Protein AF-A0A1T5BBL5-F1 (afdb_monomer)

Structure (mmCIF, N/CA/C/O backbone):
data_AF-A0A1T5BBL5-F1
#
_entry.id   AF-A0A1T5BBL5-F1
#
loop_
_atom_site.group_PDB
_atom_site.id
_atom_site.type_symbol
_atom_site.label_atom_id
_atom_site.label_alt_id
_atom_site.label_comp_id
_atom_site.label_asym_id
_atom_site.label_entity_id
_atom_site.label_seq_id
_atom_site.pdbx_PDB_ins_code
_atom_site.Cartn_x
_atom_site.Cartn_y
_atom_site.Cartn_z
_atom_site.occupancy
_atom_site.B_iso_or_equiv
_atom_site.auth_seq_id
_atom_site.auth_comp_id
_atom_site.auth_asym_id
_atom_site.auth_atom_id
_atom_site.pdbx_PDB_model_num
ATOM 1 N N . MET A 1 1 ? -5.438 23.221 -2.268 1.00 44.34 1 MET A N 1
ATOM 2 C CA . MET A 1 1 ? -5.268 22.386 -1.063 1.00 44.34 1 MET A CA 1
ATOM 3 C C . MET A 1 1 ? -6.372 22.766 -0.096 1.00 44.34 1 MET A C 1
ATOM 5 O O . MET A 1 1 ? -6.253 23.769 0.592 1.00 44.34 1 MET A O 1
ATOM 9 N N . THR A 1 2 ? -7.500 22.065 -0.143 1.00 46.31 2 THR A N 1
ATOM 10 C CA . THR A 1 2 ? -8.578 22.221 0.838 1.00 46.31 2 THR A CA 1
ATOM 11 C C . THR A 1 2 ? -8.048 21.699 2.168 1.00 46.31 2 THR A C 1
ATOM 13 O O . THR A 1 2 ? -7.610 20.553 2.242 1.00 46.31 2 THR A O 1
ATOM 16 N N . GLY A 1 3 ? -7.979 22.566 3.178 1.00 48.56 3 GLY A N 1
ATOM 17 C CA . GLY A 1 3 ? -7.516 22.197 4.510 1.00 48.56 3 GLY A CA 1
ATOM 18 C C . GLY A 1 3 ? -8.436 21.132 5.092 1.00 48.56 3 GLY A C 1
ATOM 19 O O . GLY A 1 3 ? -9.577 21.426 5.430 1.00 48.56 3 GLY A O 1
ATOM 20 N N . SER A 1 4 ? -7.950 19.895 5.163 1.00 62.59 4 SER A N 1
ATOM 21 C CA . SER A 1 4 ? -8.575 18.856 5.972 1.00 62.59 4 SER A CA 1
ATOM 22 C C . SER A 1 4 ? -8.290 19.170 7.433 1.00 62.59 4 SER A C 1
ATOM 24 O O . SER A 1 4 ? -7.139 19.418 7.796 1.00 62.59 4 SER A O 1
ATOM 26 N N . GLU A 1 5 ? -9.316 19.120 8.276 1.00 71.38 5 GLU A N 1
ATOM 27 C CA . GLU A 1 5 ? -9.113 19.095 9.721 1.00 71.38 5 GLU A CA 1
ATOM 28 C C . GLU A 1 5 ? -8.253 17.873 10.098 1.00 71.38 5 GLU A C 1
ATOM 30 O O . GLU A 1 5 ? -8.379 16.813 9.468 1.00 71.38 5 GLU A O 1
ATOM 35 N N . PRO A 1 6 ? -7.348 17.999 11.084 1.00 78.50 6 PRO A N 1
ATOM 36 C CA . PRO A 1 6 ? -6.557 16.871 11.553 1.00 78.50 6 PRO A CA 1
ATOM 37 C C . PRO A 1 6 ? -7.475 15.790 12.141 1.00 78.50 6 PRO A C 1
ATOM 39 O O . PRO A 1 6 ? -8.327 16.072 12.982 1.00 78.50 6 PRO A O 1
ATOM 42 N N . ALA A 1 7 ? -7.288 14.541 11.710 1.00 81.69 7 ALA A N 1
ATOM 43 C CA . ALA A 1 7 ? -7.993 13.390 12.264 1.00 81.69 7 ALA A CA 1
ATOM 44 C C . ALA A 1 7 ? -7.143 12.707 13.345 1.00 81.69 7 ALA A C 1
ATOM 46 O O . ALA A 1 7 ? -5.969 12.405 13.126 1.00 81.69 7 ALA A O 1
ATOM 47 N N . THR A 1 8 ? -7.755 12.425 14.493 1.00 85.50 8 THR A N 1
ATOM 48 C CA . THR A 1 8 ? -7.162 11.591 15.546 1.00 85.50 8 THR A CA 1
ATOM 49 C C . THR A 1 8 ? -7.591 10.143 15.336 1.00 85.50 8 THR A C 1
ATOM 51 O O . THR A 1 8 ? -8.764 9.886 15.077 1.00 85.50 8 THR A O 1
ATOM 54 N N . LEU A 1 9 ? -6.649 9.207 15.455 1.00 87.94 9 LEU A N 1
ATOM 55 C CA . LEU A 1 9 ? -6.855 7.772 15.234 1.00 87.94 9 LEU A CA 1
ATOM 56 C C . LEU A 1 9 ? -6.501 6.984 16.496 1.00 87.94 9 LEU A C 1
ATOM 58 O O . LEU A 1 9 ? -5.596 7.385 17.231 1.00 87.94 9 LEU A O 1
ATOM 62 N N . TYR A 1 10 ? -7.168 5.851 16.722 1.00 85.06 10 TYR A N 1
ATOM 63 C CA . TYR A 1 10 ? -6.778 4.903 17.767 1.00 85.06 10 TYR A CA 1
ATOM 64 C C . TYR A 1 10 ? -5.887 3.811 17.164 1.00 85.06 10 TYR A C 1
ATOM 66 O O . TYR A 1 10 ? -6.372 2.814 16.638 1.00 85.06 10 TYR A O 1
ATOM 74 N N . ALA A 1 11 ? -4.572 4.031 17.178 1.00 90.94 11 ALA A N 1
ATOM 75 C CA . ALA A 1 11 ? -3.605 3.104 16.599 1.00 90.94 11 ALA A CA 1
ATOM 76 C C . ALA A 1 11 ? -2.237 3.196 17.284 1.00 90.94 11 ALA A C 1
ATOM 78 O O . ALA A 1 11 ? -1.889 4.216 17.887 1.00 90.94 11 ALA A O 1
ATOM 79 N N . ASP A 1 12 ? -1.427 2.149 17.137 1.00 95.31 12 ASP A N 1
ATOM 80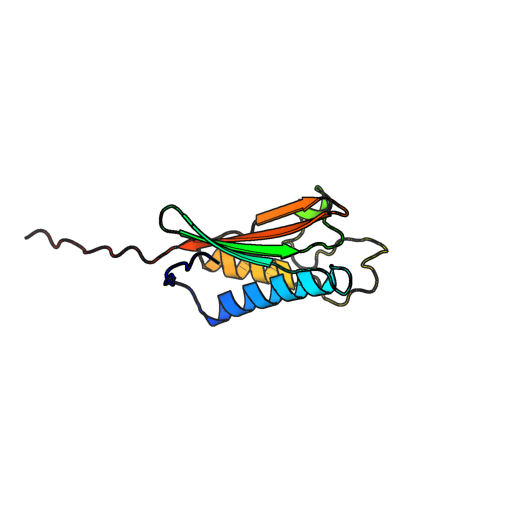 C CA . ASP A 1 12 ? -0.021 2.183 17.523 1.00 95.31 12 ASP A CA 1
ATOM 81 C C . ASP A 1 12 ? 0.763 3.053 16.529 1.00 95.31 12 ASP A C 1
ATOM 83 O O . ASP A 1 12 ? 0.981 2.698 15.365 1.00 95.31 12 ASP A O 1
ATOM 87 N N . ARG A 1 13 ? 1.206 4.217 17.012 1.00 94.38 13 ARG A N 1
ATOM 88 C CA . ARG A 1 13 ? 1.927 5.216 16.218 1.00 94.38 13 ARG A CA 1
ATOM 89 C C . ARG A 1 13 ? 3.178 4.652 15.546 1.00 94.38 13 ARG A C 1
ATOM 91 O O . ARG A 1 13 ? 3.447 4.993 14.394 1.00 94.38 13 ARG A O 1
ATOM 98 N N . GLU A 1 14 ? 3.959 3.832 16.245 1.00 97.00 14 GLU A N 1
ATOM 99 C CA . GLU A 1 14 ? 5.206 3.294 15.699 1.00 97.00 14 GLU A CA 1
ATOM 100 C C . GLU A 1 14 ? 4.917 2.264 14.612 1.00 97.00 14 GLU A C 1
ATOM 102 O O . GLU A 1 14 ? 5.555 2.271 13.557 1.00 97.00 14 GLU A O 1
ATOM 107 N N . LYS A 1 15 ? 3.922 1.402 14.834 1.00 97.50 15 LYS A N 1
ATOM 108 C CA . LYS A 1 15 ? 3.543 0.364 13.870 1.00 97.50 15 LYS A CA 1
ATOM 109 C C . LYS A 1 15 ? 2.913 0.951 12.613 1.00 97.50 15 LYS A C 1
ATOM 111 O O . LYS A 1 15 ? 3.298 0.554 11.515 1.00 97.50 15 LYS A O 1
ATOM 116 N N . ILE A 1 16 ? 2.030 1.941 12.737 1.00 96.38 16 ILE A N 1
ATOM 117 C CA . ILE A 1 16 ? 1.486 2.645 11.566 1.00 96.38 16 ILE A CA 1
ATOM 118 C C . ILE A 1 16 ? 2.580 3.434 10.836 1.00 96.38 16 ILE A C 1
ATOM 120 O O . ILE A 1 16 ? 2.620 3.434 9.604 1.00 96.38 16 ILE A O 1
ATOM 124 N N . GLY A 1 17 ? 3.539 4.016 11.563 1.00 96.50 17 GLY A N 1
ATOM 125 C CA . GLY A 1 17 ? 4.740 4.598 10.961 1.00 96.50 17 GLY A CA 1
ATOM 126 C C . GLY A 1 17 ? 5.516 3.587 10.107 1.00 96.50 17 GLY A C 1
ATOM 127 O O . GLY A 1 17 ? 5.871 3.884 8.966 1.00 96.50 17 GLY A O 1
ATOM 128 N N . GLN A 1 18 ? 5.707 2.360 10.606 1.00 97.56 18 GLN A N 1
ATOM 129 C CA . GLN A 1 18 ? 6.343 1.280 9.842 1.00 97.56 18 GLN A CA 1
ATOM 130 C C . GLN A 1 18 ? 5.538 0.875 8.604 1.00 97.56 18 GLN A C 1
ATOM 132 O O . GLN A 1 18 ? 6.139 0.588 7.565 1.00 97.56 18 GLN A O 1
ATOM 137 N N . VAL A 1 19 ? 4.203 0.863 8.687 1.00 98.12 19 VAL A N 1
ATOM 138 C CA . VAL A 1 19 ? 3.336 0.596 7.531 1.00 98.12 19 VAL A CA 1
ATOM 139 C C . VAL A 1 19 ? 3.590 1.626 6.435 1.00 98.12 19 VAL A C 1
ATOM 141 O O . VAL A 1 19 ? 3.951 1.258 5.316 1.00 98.12 19 VAL A O 1
ATOM 144 N N . LEU A 1 20 ? 3.495 2.913 6.772 1.00 97.69 20 LEU A N 1
ATOM 145 C CA . LEU A 1 20 ? 3.703 4.005 5.823 1.00 97.69 20 LEU A CA 1
ATOM 146 C C . LEU A 1 20 ? 5.108 3.984 5.218 1.00 97.69 20 LEU A C 1
ATOM 148 O O . LEU A 1 20 ? 5.253 4.087 4.002 1.00 97.69 20 LEU A O 1
ATOM 152 N N . MET A 1 21 ? 6.143 3.780 6.038 1.00 96.94 21 MET A N 1
ATOM 153 C CA . MET A 1 21 ? 7.522 3.679 5.555 1.00 96.94 21 MET A CA 1
ATOM 154 C C . MET A 1 21 ? 7.707 2.531 4.559 1.00 96.94 21 MET A C 1
ATOM 156 O O . MET A 1 21 ? 8.398 2.706 3.556 1.00 96.94 21 MET A O 1
ATOM 160 N N . ASN A 1 22 ? 7.093 1.369 4.800 1.00 96.81 22 ASN A N 1
ATOM 161 C CA . ASN A 1 22 ? 7.170 0.239 3.872 1.00 96.81 22 ASN A CA 1
ATOM 162 C C . ASN A 1 22 ? 6.460 0.542 2.549 1.00 96.81 22 ASN A C 1
ATOM 164 O O . ASN A 1 22 ? 7.034 0.292 1.488 1.00 96.81 22 ASN A O 1
ATOM 168 N N . LEU A 1 23 ? 5.246 1.098 2.601 1.00 97.50 23 LEU A N 1
ATOM 169 C CA . LEU A 1 23 ? 4.478 1.436 1.400 1.00 97.50 23 LEU A CA 1
ATOM 170 C C . LEU A 1 23 ? 5.191 2.503 0.560 1.00 97.50 23 LEU A C 1
ATOM 172 O O . LEU A 1 23 ? 5.397 2.306 -0.635 1.00 97.50 23 LEU A O 1
ATOM 176 N N . VAL A 1 24 ? 5.662 3.583 1.190 1.00 97.00 24 VAL A N 1
ATOM 177 C CA . VAL A 1 24 ? 6.410 4.650 0.508 1.00 97.00 24 VAL A CA 1
ATOM 178 C C . VAL A 1 24 ? 7.744 4.133 -0.030 1.00 97.00 24 VAL A C 1
ATOM 180 O O . VAL A 1 24 ? 8.112 4.440 -1.160 1.00 97.00 24 VAL A O 1
ATOM 183 N N . SER A 1 25 ? 8.467 3.300 0.726 1.00 94.56 25 SER A N 1
ATOM 184 C CA . SER A 1 25 ? 9.717 2.703 0.240 1.00 94.56 25 SER A CA 1
ATOM 185 C C . SER A 1 25 ? 9.487 1.821 -0.988 1.00 94.56 25 SER A C 1
ATOM 187 O O . SER A 1 25 ? 10.294 1.854 -1.916 1.00 94.56 25 SER A O 1
ATOM 189 N N . ASN A 1 26 ? 8.392 1.058 -1.027 1.00 94.00 26 ASN A N 1
ATOM 190 C CA . ASN A 1 26 ? 8.024 0.271 -2.202 1.00 94.00 26 ASN A CA 1
ATOM 191 C C . ASN A 1 26 ? 7.677 1.173 -3.390 1.00 94.00 26 ASN A C 1
ATOM 193 O O . ASN A 1 26 ? 8.222 0.962 -4.469 1.00 94.00 26 ASN A O 1
ATOM 197 N N . ALA A 1 27 ? 6.863 2.209 -3.180 1.00 95.00 27 ALA A N 1
ATOM 198 C CA . ALA A 1 27 ? 6.536 3.188 -4.214 1.00 95.00 27 ALA A CA 1
ATOM 199 C C . ALA A 1 27 ? 7.804 3.812 -4.829 1.00 95.00 27 ALA A C 1
ATOM 201 O O . ALA A 1 27 ? 7.935 3.850 -6.049 1.00 95.00 27 ALA A O 1
ATOM 202 N N . ILE A 1 28 ? 8.788 4.202 -4.007 1.00 92.94 28 ILE A N 1
ATOM 203 C CA . ILE A 1 28 ? 10.082 4.735 -4.478 1.00 92.94 28 ILE A CA 1
ATOM 204 C C . ILE A 1 28 ? 10.872 3.684 -5.270 1.00 92.94 28 ILE A C 1
ATOM 206 O O . ILE A 1 28 ? 11.447 3.998 -6.306 1.00 92.94 28 ILE A O 1
ATOM 210 N N . LYS A 1 29 ? 10.930 2.436 -4.790 1.00 90.19 29 LYS A N 1
ATOM 211 C CA . LYS A 1 29 ? 11.724 1.368 -5.425 1.00 90.19 29 LYS A CA 1
ATOM 212 C C . LYS A 1 29 ? 11.179 0.928 -6.779 1.00 90.19 29 LYS A C 1
ATOM 214 O O . LYS A 1 29 ? 11.963 0.506 -7.626 1.00 90.19 29 LYS A O 1
ATOM 219 N N . TYR A 1 30 ? 9.860 0.939 -6.941 1.00 91.12 30 TYR A N 1
ATOM 220 C CA . TYR A 1 30 ? 9.189 0.382 -8.117 1.00 91.12 30 TYR A CA 1
ATOM 221 C C . TYR A 1 30 ? 8.709 1.447 -9.106 1.00 91.12 30 TYR A C 1
ATOM 223 O O . TYR A 1 30 ? 8.167 1.086 -10.155 1.00 91.12 30 TYR A O 1
ATOM 231 N N . SER A 1 31 ? 8.952 2.727 -8.807 1.00 92.94 31 SER A N 1
ATOM 232 C CA . SER A 1 31 ? 8.656 3.836 -9.712 1.00 92.94 31 SER A CA 1
ATOM 233 C C . SER A 1 31 ? 9.890 4.359 -10.447 1.00 92.94 31 SER A C 1
ATOM 235 O O . SER A 1 31 ? 10.997 4.316 -9.905 1.00 92.94 31 SER A O 1
ATOM 237 N N . PRO A 1 32 ? 9.731 4.860 -11.686 1.00 91.81 32 PRO A N 1
ATOM 238 C CA . PRO A 1 32 ? 10.797 5.559 -12.394 1.00 91.81 32 PRO A CA 1
ATOM 239 C C . PRO A 1 32 ? 11.311 6.776 -11.614 1.00 91.81 32 PRO A C 1
ATOM 241 O O . PRO A 1 32 ? 10.558 7.455 -10.922 1.00 91.81 32 PRO A O 1
ATOM 244 N N . ALA A 1 33 ? 12.592 7.110 -11.766 1.00 90.69 33 ALA A N 1
ATOM 245 C CA . ALA A 1 33 ? 13.144 8.312 -11.147 1.00 90.69 33 ALA A CA 1
ATOM 246 C C . ALA A 1 33 ? 12.390 9.573 -11.613 1.00 90.69 33 ALA A C 1
ATOM 248 O O . ALA A 1 33 ? 12.174 9.766 -12.808 1.00 90.69 33 ALA A O 1
ATOM 249 N N . GLY A 1 34 ? 12.011 10.434 -10.665 1.00 91.69 34 GLY A N 1
ATOM 250 C CA . GLY A 1 34 ? 11.235 11.649 -10.938 1.00 91.69 34 GLY A CA 1
ATOM 251 C C . GLY A 1 34 ? 9.714 11.452 -10.985 1.00 91.69 34 GLY A C 1
ATOM 252 O O . GLY A 1 34 ? 9.004 12.436 -11.168 1.00 91.69 34 GLY A O 1
ATOM 253 N N . SER A 1 35 ? 9.209 10.227 -10.791 1.00 94.31 35 SER A N 1
ATOM 254 C CA . SER A 1 35 ? 7.773 9.960 -10.627 1.00 94.31 35 SER A CA 1
ATOM 255 C C . SER A 1 35 ? 7.199 10.630 -9.380 1.00 94.31 35 SER A C 1
ATOM 257 O O . SER A 1 35 ? 7.894 10.765 -8.366 1.00 94.31 35 SER A O 1
ATOM 259 N N . THR A 1 36 ? 5.903 10.928 -9.401 1.00 95.56 36 THR A N 1
ATOM 260 C CA . THR A 1 36 ? 5.212 11.446 -8.218 1.00 95.56 36 THR A CA 1
ATOM 261 C C . THR A 1 36 ? 4.683 10.305 -7.354 1.00 95.56 36 THR A C 1
ATOM 263 O O . THR A 1 36 ? 4.017 9.396 -7.840 1.00 95.56 36 THR A O 1
ATOM 266 N N . ILE A 1 37 ? 4.926 10.382 -6.044 1.00 97.25 37 ILE A N 1
ATOM 267 C CA . ILE A 1 37 ? 4.285 9.511 -5.053 1.00 97.25 37 ILE A CA 1
ATOM 268 C C . ILE A 1 37 ? 3.284 10.358 -4.284 1.00 97.25 37 ILE A C 1
ATOM 270 O O . ILE A 1 37 ? 3.655 11.354 -3.664 1.00 97.25 37 ILE A O 1
ATOM 274 N N . THR A 1 38 ? 2.015 9.965 -4.326 1.00 97.75 38 THR A N 1
ATOM 275 C CA . THR A 1 38 ? 0.935 10.699 -3.661 1.00 97.75 38 THR A CA 1
ATOM 276 C C . THR A 1 38 ? 0.495 9.946 -2.417 1.00 97.75 38 THR A C 1
ATOM 278 O O . THR A 1 38 ? 0.076 8.793 -2.497 1.00 97.75 38 THR A O 1
ATOM 281 N N . ILE A 1 39 ? 0.574 10.611 -1.265 1.00 97.12 39 ILE A N 1
ATOM 282 C CA . ILE A 1 39 ? 0.038 10.115 0.002 1.00 97.12 39 ILE A CA 1
ATOM 283 C C . ILE A 1 39 ? -1.242 10.894 0.280 1.00 97.12 39 ILE A C 1
ATOM 285 O O . ILE A 1 39 ? -1.239 12.124 0.251 1.00 97.12 39 ILE A O 1
ATOM 289 N N . GLY A 1 40 ? -2.327 10.172 0.523 1.00 94.44 40 GLY A N 1
ATOM 290 C CA . GLY A 1 40 ? -3.645 10.741 0.759 1.00 94.44 40 GLY A CA 1
ATOM 291 C C . GLY A 1 40 ? -4.288 10.155 2.003 1.00 94.44 40 GLY A C 1
ATOM 292 O O . GLY A 1 40 ? -3.967 9.037 2.415 1.00 94.44 40 GLY A O 1
ATOM 293 N N . SER A 1 41 ? -5.206 10.917 2.581 1.00 92.69 41 SER A N 1
ATOM 294 C CA . SER A 1 41 ? -6.123 10.423 3.592 1.00 92.69 41 SER A CA 1
ATOM 295 C C . SER A 1 41 ? -7.509 11.025 3.406 1.00 92.69 41 SER A C 1
ATOM 297 O O . SER A 1 41 ? -7.647 12.185 3.015 1.00 92.69 41 SER A O 1
ATOM 299 N N . GLU A 1 42 ? -8.535 10.235 3.698 1.00 91.81 42 GLU A N 1
ATOM 300 C CA . GLU A 1 42 ? -9.933 10.645 3.606 1.00 91.81 42 GLU A CA 1
ATOM 301 C C . GLU A 1 42 ? -10.717 10.081 4.789 1.00 91.81 42 GLU A C 1
ATOM 303 O O . GLU A 1 42 ? -10.611 8.900 5.115 1.00 91.81 42 GLU A O 1
ATOM 308 N N . LYS A 1 43 ? -11.508 10.925 5.456 1.00 89.00 43 LYS A N 1
ATOM 309 C CA . LYS A 1 43 ? -12.389 10.488 6.542 1.00 89.00 43 LYS A CA 1
ATOM 310 C C . LYS A 1 43 ? -13.717 10.021 5.953 1.00 89.00 43 LYS A C 1
ATOM 312 O O . LYS A 1 43 ? -14.436 10.819 5.361 1.00 89.00 43 LYS A O 1
ATOM 317 N N . MET A 1 44 ? -14.071 8.760 6.172 1.00 86.25 44 MET A N 1
ATOM 318 C CA . MET A 1 44 ? -15.317 8.163 5.691 1.00 86.25 44 MET A CA 1
ATOM 319 C C . MET A 1 44 ? -15.957 7.319 6.790 1.00 86.25 44 MET A C 1
ATOM 321 O O . MET A 1 44 ? -15.323 6.421 7.330 1.00 86.25 44 MET A O 1
ATOM 325 N N . ALA A 1 45 ? -17.223 7.598 7.116 1.00 83.56 45 ALA A N 1
ATOM 326 C CA . ALA A 1 45 ? -18.067 6.742 7.961 1.00 83.56 45 ALA A CA 1
ATOM 327 C C . ALA A 1 45 ? -17.413 6.248 9.277 1.00 83.56 45 ALA A C 1
ATOM 329 O O . ALA A 1 45 ? -17.491 5.071 9.612 1.00 83.56 45 ALA A O 1
ATOM 330 N N . GLY A 1 46 ? -16.757 7.141 10.029 1.00 86.88 46 GLY A N 1
ATOM 331 C CA . GLY A 1 46 ? -16.105 6.782 11.302 1.00 86.88 46 GLY A CA 1
ATOM 332 C C . GLY A 1 46 ? -14.717 6.150 11.158 1.00 86.88 46 GLY A C 1
ATOM 333 O O . GLY A 1 46 ? -14.103 5.803 12.159 1.00 86.88 46 GLY A O 1
ATOM 334 N N . LYS A 1 47 ? -14.189 6.068 9.937 1.00 89.94 47 LYS A N 1
ATOM 335 C CA . LYS A 1 47 ? -12.836 5.608 9.627 1.00 89.94 47 LYS A CA 1
ATOM 336 C C . LYS A 1 47 ? -12.052 6.683 8.887 1.00 89.94 47 LYS A C 1
ATOM 338 O O . LYS A 1 47 ? -12.619 7.639 8.353 1.00 89.94 47 LYS A O 1
ATOM 343 N N . VAL A 1 48 ? -10.737 6.521 8.844 1.00 92.94 48 VAL A N 1
ATOM 344 C CA . VAL A 1 48 ? -9.859 7.234 7.916 1.00 92.94 48 VAL A CA 1
ATOM 345 C C . VAL A 1 48 ? -9.232 6.221 6.980 1.00 92.94 48 VAL A C 1
ATOM 347 O O . VAL A 1 48 ? -8.560 5.293 7.422 1.00 92.94 48 VAL A O 1
ATOM 350 N N . ILE A 1 49 ? -9.447 6.421 5.686 1.00 94.88 49 ILE A N 1
ATOM 351 C CA . ILE A 1 49 ? -8.762 5.703 4.621 1.00 94.88 49 ILE A CA 1
ATOM 352 C C . ILE A 1 49 ? -7.438 6.411 4.384 1.00 94.88 49 ILE A C 1
ATOM 354 O O . ILE A 1 49 ? -7.401 7.631 4.248 1.00 94.88 49 ILE A O 1
ATOM 358 N N . ILE A 1 50 ? -6.352 5.652 4.345 1.00 96.12 50 ILE A N 1
ATOM 359 C CA . ILE A 1 50 ? -5.007 6.135 4.052 1.00 96.12 50 ILE A CA 1
ATOM 360 C C . ILE A 1 50 ? -4.534 5.425 2.792 1.00 96.12 50 ILE A C 1
ATOM 362 O O . ILE A 1 50 ? -4.621 4.202 2.702 1.00 96.12 50 ILE A O 1
ATOM 366 N N . SER A 1 51 ? -4.013 6.183 1.830 1.00 98.06 51 SER A N 1
ATOM 367 C CA . SER A 1 51 ? -3.576 5.658 0.536 1.00 98.06 51 SER A CA 1
ATOM 368 C C . SER A 1 51 ? -2.176 6.132 0.165 1.00 98.06 51 SER A C 1
ATOM 370 O O . SER A 1 51 ? -1.844 7.303 0.360 1.00 98.06 51 SER A O 1
ATOM 372 N N . VAL A 1 52 ? -1.392 5.248 -0.447 1.00 98.50 52 VAL A N 1
ATOM 373 C CA . VAL A 1 52 ? -0.120 5.556 -1.106 1.00 98.50 52 VAL A CA 1
ATOM 374 C C . VAL A 1 52 ? -0.238 5.142 -2.567 1.00 98.50 52 VAL A C 1
ATOM 376 O O . VAL A 1 52 ? -0.398 3.959 -2.868 1.00 98.50 52 VAL A O 1
ATOM 379 N N . ARG A 1 53 ? -0.171 6.127 -3.462 1.00 98.31 53 ARG A N 1
ATOM 380 C CA . ARG A 1 53 ? -0.224 5.950 -4.913 1.00 98.31 53 ARG A CA 1
ATOM 381 C C . ARG A 1 53 ? 1.139 6.199 -5.539 1.00 98.31 53 ARG A C 1
ATOM 383 O O . ARG A 1 53 ? 1.783 7.203 -5.233 1.00 98.31 53 ARG A O 1
ATOM 390 N N . ASP A 1 54 ? 1.517 5.319 -6.453 1.00 97.25 54 ASP A N 1
ATOM 391 C CA . ASP A 1 54 ? 2.736 5.391 -7.248 1.00 97.25 54 ASP A CA 1
ATOM 392 C C . ASP A 1 54 ? 2.441 5.322 -8.754 1.00 97.25 54 ASP A C 1
ATOM 394 O O . ASP A 1 54 ? 1.360 4.905 -9.172 1.00 97.25 54 ASP A O 1
ATOM 398 N N . GLU A 1 55 ? 3.408 5.751 -9.564 1.00 95.69 55 GLU A N 1
ATOM 399 C CA . GLU A 1 55 ? 3.369 5.707 -11.036 1.00 95.69 55 GLU A CA 1
ATOM 400 C C . GLU A 1 55 ? 4.345 4.643 -11.566 1.00 95.69 55 GLU A C 1
ATOM 402 O O . GLU A 1 55 ? 5.008 4.814 -12.592 1.00 95.69 55 GLU A O 1
ATOM 407 N N . GLY A 1 56 ? 4.514 3.566 -10.799 1.00 92.69 56 GLY A N 1
ATOM 408 C CA . GLY A 1 56 ? 5.500 2.543 -11.067 1.00 92.69 56 GLY A CA 1
ATOM 409 C C . GLY A 1 56 ? 5.097 1.519 -12.111 1.00 92.69 56 GLY A C 1
ATOM 410 O O . GLY A 1 56 ? 4.175 1.677 -12.908 1.00 92.69 56 GLY A O 1
ATOM 411 N N . ILE A 1 57 ? 5.828 0.412 -12.102 1.00 92.12 57 ILE A N 1
ATOM 412 C CA . ILE A 1 57 ? 5.657 -0.683 -13.065 1.00 92.12 57 ILE A CA 1
ATOM 413 C C . ILE A 1 57 ? 4.294 -1.388 -12.990 1.00 92.12 57 ILE A C 1
ATOM 415 O O . ILE A 1 57 ? 3.973 -2.150 -13.900 1.00 92.12 57 ILE A O 1
ATOM 419 N N . GLY A 1 58 ? 3.513 -1.157 -11.934 1.00 93.44 58 GLY A N 1
ATOM 420 C CA . GLY A 1 58 ? 2.262 -1.864 -11.674 1.00 93.44 58 GLY A CA 1
ATOM 421 C C . GLY A 1 58 ? 2.444 -3.353 -11.361 1.00 93.44 58 GLY A C 1
ATOM 422 O O . GLY A 1 58 ? 3.562 -3.870 -11.291 1.00 93.44 58 GLY A O 1
ATOM 423 N N . ILE A 1 59 ? 1.328 -4.041 -11.126 1.00 93.75 59 ILE A N 1
ATOM 424 C CA . ILE A 1 59 ? 1.298 -5.418 -10.625 1.00 93.75 59 ILE A CA 1
ATOM 425 C C . ILE A 1 59 ? 0.200 -6.202 -11.343 1.00 93.75 59 ILE A C 1
ATOM 427 O O . ILE A 1 59 ? -0.945 -5.753 -11.416 1.00 93.75 59 ILE A O 1
ATOM 431 N N . SER A 1 60 ? 0.523 -7.405 -11.823 1.00 94.12 60 SER A N 1
ATOM 432 C CA . SER A 1 60 ? -0.449 -8.296 -12.460 1.00 94.12 60 SER A CA 1
ATOM 433 C C . SER A 1 60 ? -1.560 -8.723 -11.491 1.00 94.12 60 SER A C 1
ATOM 435 O O . SER A 1 60 ? -1.337 -8.897 -10.291 1.00 94.12 60 SER A O 1
ATOM 437 N N . ALA A 1 61 ? -2.762 -8.989 -12.007 1.00 93.12 61 ALA A N 1
ATOM 438 C CA . ALA A 1 61 ? -3.878 -9.476 -11.188 1.00 93.12 61 ALA A CA 1
ATOM 439 C C . ALA A 1 61 ? -3.596 -10.837 -10.513 1.00 93.12 61 ALA A C 1
ATOM 441 O O . ALA A 1 61 ? -4.196 -11.162 -9.486 1.00 93.12 61 ALA A O 1
ATOM 442 N N . ALA A 1 62 ? -2.702 -11.652 -11.085 1.00 92.12 62 ALA A N 1
ATOM 443 C CA . ALA A 1 62 ? -2.294 -12.923 -10.492 1.00 92.12 62 ALA A CA 1
ATOM 444 C C . ALA A 1 62 ? -1.385 -12.699 -9.278 1.00 92.12 62 ALA A C 1
ATOM 446 O O . ALA A 1 62 ? -1.579 -13.327 -8.236 1.00 92.12 62 ALA A O 1
ATOM 447 N N . ASP A 1 63 ? -0.440 -11.767 -9.398 1.00 93.50 63 ASP A N 1
ATOM 448 C CA . ASP A 1 63 ? 0.512 -11.465 -8.335 1.00 93.50 63 ASP A CA 1
ATOM 449 C C . ASP A 1 63 ? -0.141 -10.691 -7.185 1.00 93.50 63 ASP A C 1
ATOM 451 O O . ASP A 1 63 ? 0.177 -10.948 -6.024 1.00 93.50 63 ASP A O 1
ATOM 455 N N . GLN A 1 64 ? -1.115 -9.817 -7.478 1.00 94.00 64 GLN A N 1
ATOM 456 C CA . GLN A 1 64 ? -1.890 -9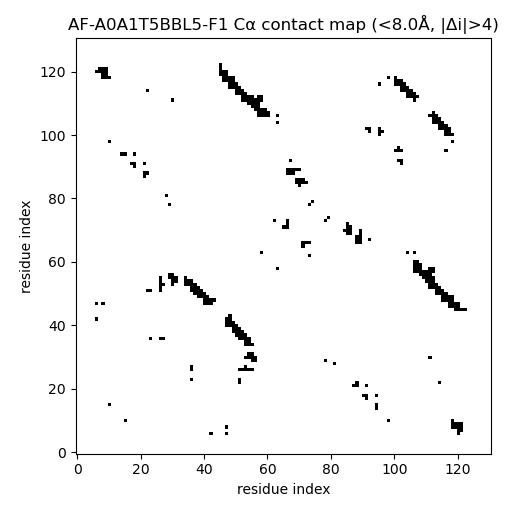.070 -6.474 1.00 94.00 64 GLN A CA 1
ATOM 457 C C . GLN A 1 64 ? -2.490 -9.972 -5.382 1.00 94.00 64 GLN A C 1
ATOM 459 O O . GLN A 1 64 ? -2.517 -9.592 -4.214 1.00 94.00 64 GLN A O 1
ATOM 464 N N . LYS A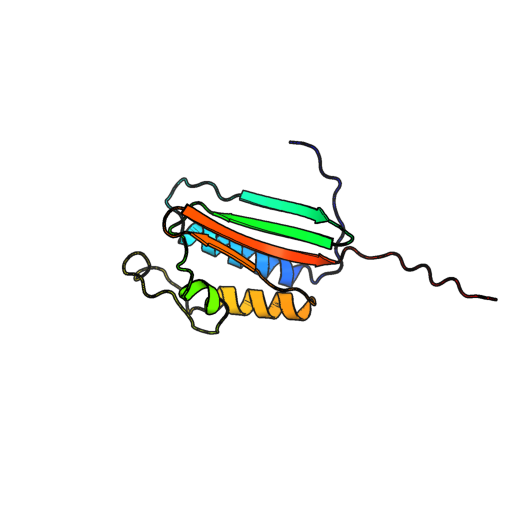 1 65 ? -2.889 -11.203 -5.728 1.00 93.12 65 LYS A N 1
ATOM 465 C CA . LYS A 1 65 ? -3.452 -12.188 -4.784 1.00 93.12 65 LYS A CA 1
ATOM 466 C C . LYS A 1 65 ? -2.441 -12.720 -3.769 1.00 93.12 65 LYS A C 1
ATOM 468 O O . LYS A 1 65 ? -2.837 -13.303 -2.766 1.00 93.12 65 LYS A O 1
ATOM 473 N N . ARG A 1 66 ? -1.150 -12.556 -4.051 1.00 93.62 66 ARG A N 1
ATOM 474 C CA . ARG A 1 66 ? -0.041 -13.178 -3.322 1.00 93.62 66 ARG A CA 1
ATOM 475 C C . ARG A 1 66 ? 0.918 -12.160 -2.714 1.00 93.62 66 ARG A C 1
ATOM 477 O O . ARG A 1 66 ? 1.774 -12.538 -1.925 1.00 93.62 66 ARG A O 1
ATOM 484 N N . LEU A 1 67 ? 0.773 -10.869 -3.032 1.00 93.25 67 LEU A N 1
ATOM 485 C CA . LEU A 1 67 ? 1.660 -9.782 -2.578 1.00 93.25 67 LEU A CA 1
ATOM 486 C C . LEU A 1 67 ? 1.891 -9.738 -1.065 1.00 93.25 67 LEU A C 1
ATOM 488 O O . LEU A 1 67 ? 2.944 -9.287 -0.615 1.00 93.25 67 LEU A O 1
ATOM 492 N N . PHE A 1 68 ? 0.900 -10.173 -0.293 1.00 95.00 68 PHE A N 1
ATOM 493 C CA . PHE A 1 68 ? 0.936 -10.154 1.164 1.00 95.00 68 PHE A CA 1
ATOM 494 C C . PHE A 1 68 ? 1.409 -11.486 1.766 1.00 95.00 68 PHE A C 1
ATOM 496 O O . PHE A 1 68 ? 1.474 -11.608 2.985 1.00 95.00 68 PHE A O 1
ATOM 503 N N . GLU A 1 69 ? 1.773 -12.479 0.946 1.00 93.50 69 GLU A N 1
ATOM 504 C CA . GLU A 1 69 ? 2.405 -13.719 1.400 1.00 93.50 69 GLU A CA 1
ATOM 505 C C . GLU A 1 69 ? 3.849 -13.460 1.849 1.00 93.50 69 GLU A C 1
ATOM 507 O O . GLU A 1 69 ? 4.609 -12.692 1.253 1.00 93.50 69 GLU A O 1
ATOM 512 N N . ARG A 1 70 ? 4.268 -14.160 2.903 1.00 92.00 70 ARG A N 1
ATOM 513 C CA . ARG A 1 70 ? 5.637 -14.073 3.407 1.00 92.00 70 ARG A C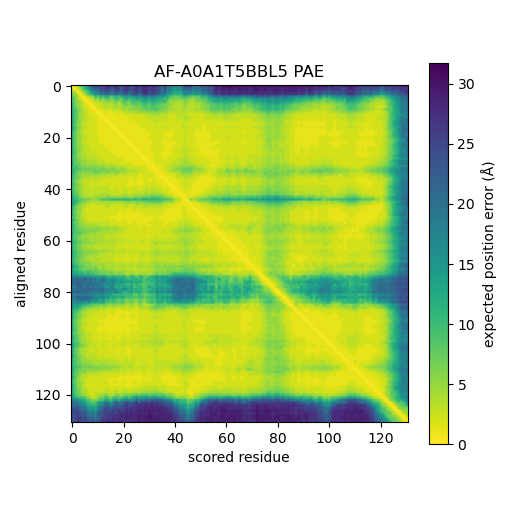A 1
ATOM 514 C C . ARG A 1 70 ? 6.627 -14.609 2.369 1.00 92.00 70 ARG A C 1
ATOM 516 O O . ARG A 1 70 ? 6.450 -15.708 1.856 1.00 92.00 70 ARG A O 1
ATOM 523 N N . PHE A 1 71 ? 7.700 -13.856 2.125 1.00 87.50 71 PHE A N 1
ATOM 524 C CA . PHE A 1 71 ? 8.764 -14.161 1.154 1.00 87.50 71 PHE A CA 1
ATOM 525 C C . PHE A 1 71 ? 8.342 -14.109 -0.317 1.00 87.50 71 PHE A C 1
ATOM 527 O O . PHE A 1 71 ? 9.176 -14.345 -1.195 1.00 87.50 71 PHE A O 1
ATOM 534 N N . TYR A 1 72 ? 7.087 -13.771 -0.612 1.00 87.56 72 TYR A N 1
ATOM 535 C CA . TYR A 1 72 ? 6.636 -13.668 -1.986 1.00 87.56 72 TYR A CA 1
ATOM 536 C C . TYR A 1 72 ? 7.217 -12.426 -2.670 1.00 87.56 72 TYR A C 1
ATOM 538 O O . TYR A 1 72 ? 7.344 -11.344 -2.087 1.00 87.56 72 TYR A O 1
ATOM 546 N N . ARG A 1 73 ? 7.607 -12.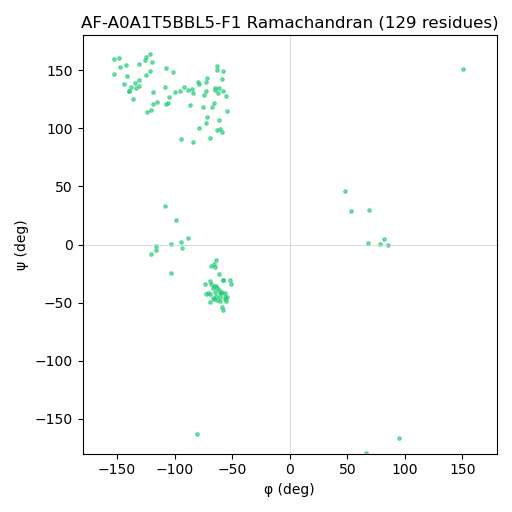604 -3.933 1.00 84.44 73 ARG A N 1
ATOM 547 C CA . ARG A 1 73 ? 8.146 -11.561 -4.801 1.00 84.44 73 ARG A CA 1
ATOM 548 C C . ARG A 1 73 ? 7.661 -11.804 -6.223 1.00 84.44 73 ARG A C 1
ATOM 550 O O . ARG A 1 73 ? 7.687 -12.937 -6.698 1.00 84.44 73 ARG A O 1
ATOM 557 N N . VAL A 1 74 ? 7.283 -10.729 -6.905 1.00 83.25 74 VAL A N 1
ATOM 558 C CA . VAL A 1 74 ? 6.949 -10.776 -8.329 1.00 83.25 74 VAL A CA 1
ATOM 559 C C . VAL A 1 74 ? 8.208 -11.131 -9.120 1.00 83.25 74 VAL A C 1
ATOM 561 O O . VAL A 1 74 ? 9.220 -10.429 -9.046 1.00 83.25 74 VAL A O 1
ATOM 564 N N . ASN A 1 75 ? 8.151 -12.229 -9.872 1.00 71.19 75 ASN A N 1
ATOM 565 C CA . ASN A 1 75 ? 9.227 -12.646 -10.765 1.00 71.19 75 ASN A CA 1
ATOM 566 C C . ASN A 1 75 ? 9.091 -11.904 -12.096 1.00 71.19 75 ASN A C 1
ATOM 568 O O . ASN A 1 75 ? 8.466 -12.393 -13.031 1.00 71.19 75 ASN A O 1
ATOM 572 N N . ASN A 1 76 ? 9.691 -10.719 -12.182 1.00 68.88 76 ASN A N 1
ATOM 573 C CA . ASN A 1 76 ? 9.765 -9.942 -13.415 1.00 68.88 76 ASN A CA 1
ATOM 574 C C . ASN A 1 76 ? 11.212 -9.480 -13.637 1.00 68.88 76 ASN A C 1
ATOM 576 O O . ASN A 1 76 ? 11.883 -9.036 -12.703 1.00 68.88 76 ASN A O 1
ATOM 580 N N . GLU A 1 77 ? 11.709 -9.589 -14.871 1.00 64.75 77 GLU A N 1
ATOM 581 C CA . GLU A 1 77 ? 13.081 -9.210 -15.231 1.00 64.75 77 GLU A CA 1
ATOM 582 C C . GLU A 1 77 ? 13.390 -7.744 -14.913 1.00 64.75 77 GLU A C 1
ATOM 584 O O . GLU A 1 77 ? 14.508 -7.429 -14.509 1.00 64.75 77 GLU A O 1
ATOM 589 N N . LYS A 1 78 ? 12.377 -6.869 -14.973 1.00 63.84 78 LYS A N 1
ATOM 590 C CA . LYS A 1 78 ? 12.490 -5.450 -14.595 1.00 63.84 78 LYS A CA 1
ATOM 591 C C . LYS A 1 78 ? 12.781 -5.233 -13.101 1.00 63.84 78 LYS A C 1
ATOM 593 O O . LYS A 1 78 ? 13.259 -4.170 -12.726 1.00 63.84 78 LYS A O 1
ATOM 598 N N . ILE A 1 79 ? 12.507 -6.232 -12.259 1.00 67.88 79 ILE A N 1
ATOM 599 C CA . ILE A 1 79 ? 12.568 -6.169 -10.786 1.00 67.88 79 ILE A CA 1
ATOM 600 C C . ILE A 1 79 ? 13.637 -7.125 -10.223 1.00 67.88 79 ILE A C 1
ATOM 602 O O . ILE A 1 79 ? 13.868 -7.195 -9.013 1.00 67.88 79 ILE A O 1
ATOM 606 N N . LYS A 1 80 ? 14.326 -7.874 -11.094 1.00 60.81 80 LYS A N 1
ATOM 607 C CA . LYS A 1 80 ? 15.310 -8.904 -10.714 1.00 60.81 80 LYS A CA 1
ATOM 608 C C . LYS A 1 80 ? 16.453 -8.342 -9.859 1.00 60.81 80 LYS A C 1
ATOM 610 O O . LYS A 1 80 ? 16.970 -9.039 -8.993 1.00 60.81 80 LYS A O 1
ATOM 615 N N . ASN A 1 81 ? 16.790 -7.069 -10.069 1.00 62.34 81 ASN A N 1
ATOM 616 C CA . ASN A 1 81 ? 17.853 -6.364 -9.352 1.00 62.34 81 ASN A CA 1
ATOM 617 C C . ASN A 1 81 ? 17.359 -5.586 -8.121 1.00 62.34 81 ASN A C 1
ATOM 619 O O . ASN A 1 81 ? 18.170 -5.000 -7.404 1.00 62.34 81 ASN A O 1
ATOM 623 N N . THR A 1 82 ? 16.052 -5.559 -7.847 1.00 65.31 82 THR A N 1
ATOM 624 C CA . THR A 1 82 ? 15.526 -4.852 -6.676 1.00 65.31 82 THR A CA 1
ATOM 625 C C . THR A 1 82 ? 15.831 -5.651 -5.406 1.00 65.31 82 THR A C 1
ATOM 627 O O . THR A 1 82 ? 15.546 -6.848 -5.307 1.00 65.31 82 THR A O 1
ATOM 630 N N . THR A 1 83 ? 16.427 -5.003 -4.409 1.00 66.31 83 THR A N 1
ATOM 631 C CA . THR A 1 83 ? 16.835 -5.625 -3.142 1.00 66.31 83 THR A CA 1
ATOM 632 C C . THR A 1 83 ? 15.655 -5.783 -2.168 1.00 66.31 83 THR A C 1
ATOM 634 O O . THR A 1 83 ? 14.807 -4.898 -2.040 1.00 66.31 83 THR A O 1
ATOM 637 N N . GLY A 1 84 ? 15.587 -6.918 -1.454 1.00 71.62 84 GLY A N 1
ATOM 638 C CA . GLY A 1 84 ? 14.591 -7.164 -0.396 1.00 71.62 84 GLY A CA 1
ATOM 639 C C . GLY A 1 84 ? 14.205 -8.638 -0.203 1.00 71.62 84 GLY A C 1
ATOM 640 O O . GLY A 1 84 ? 14.221 -9.426 -1.137 1.00 71.62 84 GLY A O 1
ATOM 641 N N . PHE A 1 85 ? 13.812 -9.034 1.007 1.00 78.69 85 PHE A N 1
ATOM 642 C CA . PHE A 1 85 ? 13.475 -10.436 1.321 1.00 78.69 85 PHE A CA 1
ATOM 643 C C . PHE A 1 85 ? 12.001 -10.816 1.070 1.00 78.69 85 PHE A C 1
ATOM 645 O O . PHE A 1 85 ? 11.589 -11.908 1.438 1.00 78.69 85 PHE A O 1
ATOM 652 N N . GLY A 1 86 ? 11.180 -9.925 0.496 1.00 82.19 86 GLY A N 1
ATOM 653 C CA . GLY A 1 86 ? 9.734 -10.173 0.349 1.00 82.19 86 GLY A CA 1
ATOM 654 C C . GLY A 1 86 ? 8.979 -10.170 1.687 1.00 82.19 86 GLY A C 1
ATOM 655 O O . GLY A 1 86 ? 8.007 -10.892 1.863 1.00 82.19 86 GLY A O 1
ATOM 656 N N . ILE A 1 87 ? 9.466 -9.403 2.669 1.00 90.00 87 ILE A N 1
ATOM 657 C CA . ILE A 1 87 ? 8.883 -9.345 4.024 1.00 90.00 87 ILE A CA 1
ATOM 658 C C . ILE A 1 87 ? 8.058 -8.066 4.235 1.00 90.00 87 ILE A C 1
ATOM 660 O O . ILE A 1 87 ? 7.150 -8.063 5.056 1.00 90.00 87 ILE A O 1
ATOM 664 N N . GLY A 1 88 ? 8.336 -6.991 3.488 1.00 93.00 88 GLY A N 1
ATOM 665 C CA . GLY A 1 88 ? 7.750 -5.667 3.735 1.00 93.00 88 GLY A CA 1
ATOM 666 C C . GLY A 1 88 ? 6.220 -5.655 3.694 1.00 93.00 88 GLY A C 1
ATOM 667 O O . GLY A 1 88 ? 5.587 -5.303 4.683 1.00 93.00 88 GLY A O 1
ATOM 668 N N . LEU A 1 89 ? 5.617 -6.097 2.585 1.00 95.81 89 LEU A N 1
ATOM 669 C CA . LEU A 1 89 ? 4.153 -6.121 2.446 1.00 95.81 89 LEU A CA 1
ATOM 670 C C . LEU A 1 89 ? 3.483 -7.159 3.357 1.00 95.81 89 LEU A C 1
ATOM 672 O O . LEU A 1 89 ? 2.393 -6.905 3.866 1.00 95.81 89 LEU A O 1
ATOM 676 N N . TYR A 1 90 ? 4.151 -8.280 3.639 1.00 96.38 90 TYR A N 1
ATOM 677 C CA . TYR A 1 90 ? 3.682 -9.232 4.646 1.00 96.38 90 TYR A CA 1
ATOM 678 C C . TYR A 1 90 ? 3.592 -8.571 6.031 1.00 96.38 90 TYR A C 1
ATOM 680 O O . TYR A 1 90 ? 2.544 -8.637 6.669 1.00 96.38 90 TYR A O 1
ATOM 688 N N . LEU A 1 91 ? 4.642 -7.862 6.464 1.00 96.19 91 LEU A N 1
ATOM 689 C CA . LEU A 1 91 ? 4.653 -7.142 7.740 1.00 96.19 91 LEU A CA 1
ATOM 690 C C . LEU A 1 91 ? 3.561 -6.067 7.796 1.00 96.19 91 LEU A C 1
ATOM 692 O O . LEU A 1 91 ? 2.888 -5.946 8.816 1.00 96.19 91 LEU A O 1
ATOM 696 N N . VAL A 1 92 ? 3.357 -5.327 6.702 1.00 98.00 92 VAL A N 1
ATOM 697 C CA . VAL A 1 92 ? 2.248 -4.368 6.586 1.00 98.00 92 VAL A CA 1
ATOM 698 C C . VAL A 1 92 ? 0.909 -5.061 6.843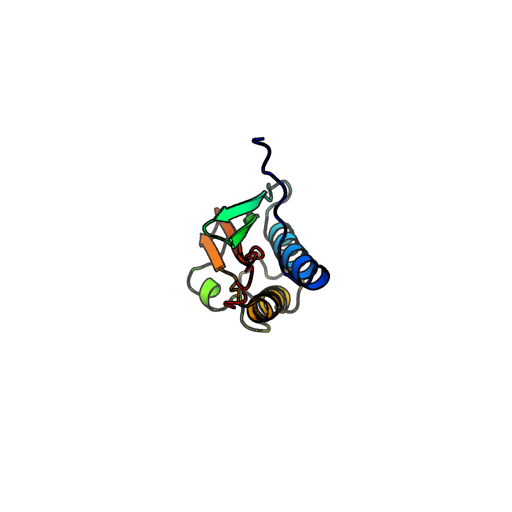 1.00 98.00 92 VAL A C 1
ATOM 700 O O . VAL A 1 92 ? 0.124 -4.585 7.660 1.00 98.00 92 VAL A O 1
ATOM 703 N N . SER A 1 93 ? 0.672 -6.209 6.202 1.00 97.69 93 SER A N 1
ATOM 704 C CA . SER A 1 93 ? -0.577 -6.960 6.361 1.00 97.69 93 SER A CA 1
ATOM 705 C C . SER A 1 93 ? -0.791 -7.486 7.785 1.00 97.69 93 SER A C 1
ATOM 70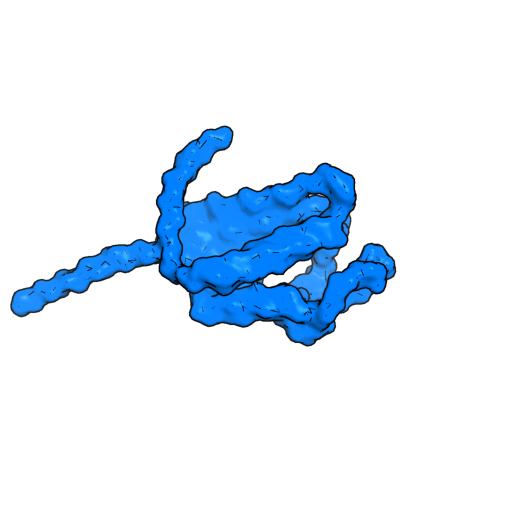7 O O . SER A 1 93 ? -1.923 -7.520 8.258 1.00 97.69 93 SER A O 1
ATOM 709 N N . GLU A 1 94 ? 0.277 -7.899 8.477 1.00 97.94 94 GLU A N 1
ATOM 710 C CA . GLU A 1 94 ? 0.210 -8.362 9.867 1.00 97.94 94 GLU A CA 1
ATOM 711 C C . GLU A 1 94 ? -0.105 -7.195 10.805 1.00 97.94 94 GLU A C 1
ATOM 713 O O . GLU A 1 94 ? -1.041 -7.283 11.594 1.00 97.94 94 GLU A O 1
ATOM 718 N N . ILE A 1 95 ? 0.624 -6.077 10.686 1.00 97.81 95 ILE A N 1
ATOM 719 C CA . ILE A 1 95 ? 0.396 -4.883 11.512 1.00 97.81 95 ILE A CA 1
ATOM 720 C C . ILE A 1 95 ? -1.049 -4.405 11.380 1.00 97.81 95 ILE A C 1
ATOM 722 O O . ILE A 1 95 ? -1.694 -4.137 12.393 1.00 97.81 95 ILE A O 1
ATOM 726 N N . LEU A 1 96 ? -1.560 -4.310 10.151 1.00 97.44 96 LEU A N 1
ATOM 727 C CA . LEU A 1 96 ? -2.924 -3.850 9.910 1.00 97.44 96 LEU A CA 1
ATOM 728 C C . LEU A 1 96 ? -3.960 -4.834 10.449 1.00 97.44 96 LEU A C 1
ATOM 730 O O . LEU A 1 96 ? -4.926 -4.393 11.065 1.00 97.44 96 LEU A O 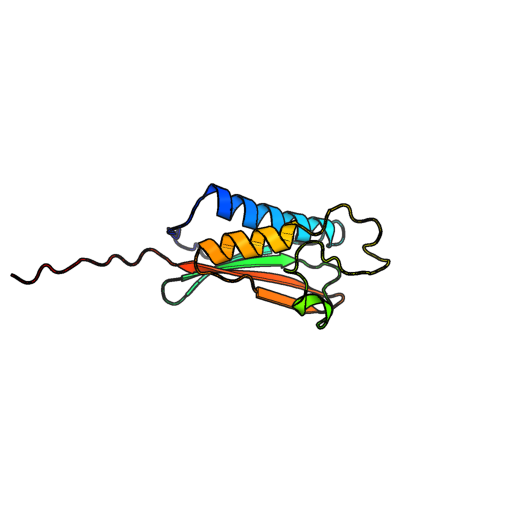1
ATOM 734 N N . ARG A 1 97 ? -3.720 -6.149 10.350 1.00 96.94 97 ARG A N 1
ATOM 735 C CA . ARG A 1 97 ? -4.593 -7.152 10.978 1.00 96.94 97 ARG A CA 1
ATOM 736 C C . ARG A 1 97 ? -4.708 -6.970 12.488 1.00 96.94 97 ARG A C 1
ATOM 738 O O . ARG A 1 97 ? -5.812 -7.054 13.013 1.00 96.94 97 ARG A O 1
ATOM 745 N N . TYR A 1 98 ? -3.607 -6.667 13.180 1.00 95.75 98 TYR A N 1
ATOM 746 C CA . TYR A 1 98 ? -3.643 -6.353 14.617 1.00 95.75 98 TYR A CA 1
ATOM 747 C C . TYR A 1 98 ? -4.397 -5.051 14.940 1.00 95.75 98 TYR A C 1
ATOM 749 O O . TYR A 1 98 ? -4.799 -4.854 16.082 1.00 95.75 98 TYR A O 1
ATOM 757 N N . HIS A 1 99 ? -4.627 -4.193 13.944 1.00 94.38 99 HIS A N 1
ATOM 758 C CA . HIS A 1 99 ? -5.480 -3.004 14.024 1.00 94.38 99 HIS A CA 1
ATOM 759 C C . HIS A 1 99 ? -6.885 -3.251 13.441 1.00 94.38 99 HIS A C 1
ATOM 761 O O . HIS A 1 99 ? -7.550 -2.303 13.035 1.00 94.38 99 HIS A O 1
ATOM 767 N N . ASN A 1 100 ? -7.334 -4.510 13.342 1.00 93.69 100 ASN A N 1
ATOM 768 C CA . ASN A 1 100 ? -8.625 -4.896 12.750 1.00 93.69 100 ASN A CA 1
ATOM 769 C C . ASN A 1 100 ? -8.849 -4.353 11.328 1.00 93.69 100 ASN A C 1
ATOM 771 O O . ASN A 1 100 ? -9.977 -4.115 10.904 1.00 93.69 100 ASN A O 1
ATOM 775 N N . SER A 1 101 ? -7.760 -4.157 10.592 1.00 95.19 101 SER A N 1
ATOM 776 C CA . SER A 1 101 ? -7.738 -3.506 9.289 1.00 95.19 101 SER A CA 1
ATOM 777 C C . SER A 1 101 ? -7.076 -4.411 8.255 1.00 95.19 101 SER A C 1
ATOM 779 O O . SER A 1 101 ? -6.296 -5.304 8.587 1.00 95.19 101 SER A O 1
ATOM 781 N N . ASN A 1 102 ? -7.361 -4.174 6.978 1.00 96.00 102 ASN A N 1
ATOM 782 C CA . ASN A 1 102 ? -6.741 -4.906 5.877 1.00 96.00 102 ASN A CA 1
ATOM 783 C C . ASN A 1 102 ? -6.084 -3.935 4.901 1.00 96.00 102 ASN A C 1
ATOM 785 O O . ASN A 1 102 ? -6.580 -2.833 4.676 1.00 96.00 102 ASN A O 1
ATOM 789 N N . ILE A 1 103 ? -4.970 -4.368 4.316 1.00 97.94 103 ILE A N 1
ATOM 790 C CA . ILE A 1 103 ? -4.354 -3.678 3.186 1.00 97.94 103 ILE A CA 1
ATOM 791 C C . ILE A 1 103 ? -5.016 -4.143 1.893 1.00 97.94 103 ILE A C 1
ATOM 793 O O . ILE A 1 103 ? -5.203 -5.339 1.669 1.00 97.94 103 ILE A O 1
ATOM 797 N N . LEU A 1 104 ? -5.346 -3.185 1.041 1.00 97.75 104 LEU A N 1
ATOM 798 C CA . LEU A 1 104 ? -5.900 -3.386 -0.286 1.00 97.75 104 LEU A CA 1
ATOM 799 C C . LEU A 1 104 ? -4.959 -2.777 -1.322 1.00 97.75 104 LEU A C 1
ATOM 801 O O . LEU A 1 104 ? -4.133 -1.910 -1.015 1.00 97.75 104 LEU A O 1
ATOM 805 N N . VAL A 1 105 ? -5.060 -3.278 -2.549 1.00 97.88 105 VAL A N 1
ATOM 806 C CA . VAL A 1 105 ? -4.266 -2.808 -3.678 1.00 97.88 105 VAL A CA 1
ATOM 807 C C . VAL A 1 105 ? -5.137 -2.696 -4.918 1.00 97.88 105 VAL A C 1
ATOM 809 O O . VAL A 1 105 ? -5.900 -3.603 -5.239 1.00 97.88 105 VAL A O 1
ATOM 812 N N . GLU A 1 106 ? -4.975 -1.590 -5.628 1.00 97.50 106 GLU A N 1
ATOM 813 C CA . GLU A 1 106 ? -5.459 -1.394 -6.988 1.00 97.50 106 GLU A CA 1
ATOM 814 C C . GLU A 1 106 ? -4.246 -1.138 -7.871 1.00 97.50 106 GLU A C 1
ATOM 816 O O . GLU A 1 106 ? -3.456 -0.231 -7.609 1.00 97.50 106 GLU A O 1
ATOM 821 N N . SER A 1 107 ? -4.035 -1.966 -8.889 1.00 96.69 107 SER A N 1
ATOM 822 C CA . SER A 1 107 ? -2.860 -1.843 -9.746 1.00 96.69 107 SER A CA 1
ATOM 823 C C . SER A 1 107 ? -3.125 -2.382 -11.144 1.00 96.69 107 SER A C 1
ATOM 825 O O . SER A 1 107 ? -3.863 -3.353 -11.323 1.00 96.69 107 SER A O 1
ATOM 827 N N . GLU A 1 108 ? -2.491 -1.749 -12.125 1.00 94.88 108 GLU A N 1
ATOM 828 C CA . GLU A 1 108 ? -2.470 -2.176 -13.519 1.00 94.88 108 GLU A CA 1
ATOM 829 C C . GLU A 1 108 ? -1.027 -2.111 -14.025 1.00 94.88 108 GLU A C 1
ATOM 831 O O . GLU A 1 108 ? -0.313 -1.133 -13.780 1.00 94.88 108 GLU A O 1
ATOM 836 N N . GLU A 1 109 ? -0.582 -3.156 -14.726 1.00 92.69 109 GLU A N 1
ATOM 837 C CA . GLU A 1 109 ? 0.775 -3.214 -15.268 1.00 92.69 109 GLU A CA 1
ATOM 838 C C . GLU A 1 109 ? 1.073 -1.999 -16.158 1.00 92.69 109 GLU A C 1
ATOM 840 O O . GLU A 1 109 ? 0.330 -1.658 -17.076 1.00 92.69 109 GLU A O 1
ATOM 845 N N . GLY A 1 110 ? 2.186 -1.330 -15.871 1.00 91.12 110 GLY A N 1
ATOM 846 C CA . GLY A 1 110 ? 2.634 -0.126 -16.564 1.00 91.12 110 GLY A CA 1
ATOM 847 C C . GLY A 1 110 ? 1.923 1.171 -16.166 1.00 91.12 110 GLY A C 1
ATOM 848 O O . GLY A 1 110 ? 2.270 2.206 -16.730 1.00 91.12 110 GLY A O 1
ATOM 849 N N . ARG A 1 111 ? 0.962 1.149 -15.228 1.00 92.88 111 ARG A N 1
ATOM 850 C CA . ARG A 1 111 ? 0.241 2.356 -14.766 1.00 92.88 111 ARG A CA 1
ATOM 851 C C . ARG A 1 111 ? 0.458 2.714 -13.294 1.00 92.88 111 ARG A C 1
ATOM 853 O O . ARG A 1 111 ? -0.024 3.757 -12.858 1.00 92.88 111 ARG A O 1
ATOM 860 N N . GLY A 1 112 ? 1.171 1.874 -12.548 1.00 95.50 112 GLY A N 1
ATOM 861 C CA . GLY A 1 112 ? 1.442 2.061 -11.124 1.00 95.50 112 GLY A CA 1
ATOM 862 C C . GLY A 1 112 ? 0.462 1.330 -10.213 1.00 95.50 112 GLY A C 1
ATOM 863 O O . GLY A 1 112 ? -0.257 0.415 -10.631 1.00 95.50 112 GLY A O 1
ATOM 864 N N . SER A 1 113 ? 0.484 1.693 -8.935 1.00 97.69 113 SER A N 1
ATOM 865 C CA . SER A 1 113 ? -0.315 1.034 -7.900 1.00 97.69 113 SER A CA 1
ATOM 866 C C . SER A 1 113 ? -0.857 2.030 -6.884 1.00 97.69 113 SER A C 1
ATOM 868 O O . SER A 1 113 ? -0.277 3.087 -6.641 1.00 97.69 113 SER A O 1
ATOM 870 N N . ILE A 1 114 ? -1.970 1.669 -6.257 1.00 98.38 114 ILE A N 1
ATOM 871 C CA . ILE A 1 114 ? -2.542 2.344 -5.100 1.00 98.38 114 ILE A CA 1
ATOM 872 C C . ILE A 1 114 ? -2.673 1.300 -4.003 1.00 98.38 114 ILE A C 1
ATOM 874 O O . ILE A 1 114 ? -3.450 0.359 -4.127 1.00 98.38 114 ILE A O 1
ATOM 878 N N . PHE A 1 115 ? -1.913 1.472 -2.928 1.00 98.38 115 PHE A N 1
ATOM 879 C CA . PHE A 1 115 ? -2.062 0.692 -1.706 1.00 98.38 115 PHE A CA 1
ATOM 880 C C . PHE A 1 115 ? -2.854 1.505 -0.695 1.00 98.38 115 PHE A C 1
ATOM 882 O O . PHE A 1 115 ? -2.514 2.664 -0.452 1.00 98.38 115 PHE A O 1
ATOM 889 N N . TYR A 1 116 ? -3.876 0.914 -0.085 1.00 98.12 116 TYR A N 1
ATOM 890 C CA . TYR A 1 116 ? -4.705 1.626 0.881 1.00 98.12 116 TYR A CA 1
ATOM 891 C C . TYR A 1 116 ? -5.237 0.726 1.987 1.00 98.12 116 TYR A C 1
ATOM 893 O O . TYR A 1 116 ? -5.398 -0.480 1.817 1.00 98.12 116 TYR A O 1
ATOM 901 N N . PHE A 1 117 ? -5.484 1.330 3.139 1.00 97.25 117 PHE A N 1
ATOM 902 C CA . PHE A 1 117 ? -6.070 0.683 4.304 1.00 97.25 117 PHE A CA 1
ATOM 903 C C . PHE A 1 117 ? -6.908 1.698 5.076 1.00 97.25 117 PHE A C 1
ATOM 905 O O . PHE A 1 117 ? -6.743 2.908 4.923 1.00 97.25 117 PHE A O 1
ATOM 9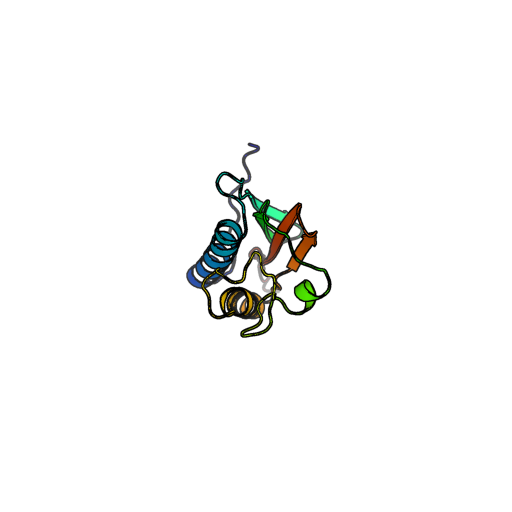12 N N . GLU A 1 118 ? -7.805 1.201 5.910 1.00 95.25 118 GLU A N 1
ATOM 913 C CA . GLU A 1 118 ? -8.644 2.008 6.791 1.00 95.25 118 GLU A CA 1
ATOM 914 C C . GLU A 1 118 ? -8.179 1.874 8.244 1.00 95.25 118 GLU A C 1
ATOM 916 O O . GLU A 1 118 ? -7.599 0.858 8.603 1.00 95.25 118 GLU A O 1
ATOM 921 N N . ILE A 1 119 ? -8.396 2.903 9.064 1.00 93.50 119 ILE A N 1
ATOM 922 C CA . ILE A 1 119 ? -8.225 2.865 10.524 1.00 93.50 119 ILE A CA 1
ATOM 923 C C . ILE A 1 119 ? -9.434 3.537 11.167 1.00 93.50 119 ILE A C 1
ATOM 925 O O . ILE A 1 119 ? -9.882 4.588 10.702 1.00 93.50 119 ILE A O 1
ATOM 929 N N . ASP A 1 120 ? -9.929 2.964 12.260 1.00 90.81 120 ASP A N 1
ATOM 930 C CA . ASP A 1 120 ? -11.035 3.533 13.022 1.00 90.81 120 ASP A CA 1
ATOM 931 C C . ASP A 1 120 ? -10.667 4.881 13.662 1.00 90.81 120 ASP A C 1
ATOM 933 O O . ASP A 1 120 ? -9.615 5.072 14.288 1.00 90.81 120 ASP A O 1
ATOM 937 N N . VAL A 1 121 ? -11.582 5.837 13.526 1.00 87.88 121 VAL A N 1
ATOM 938 C CA . VAL A 1 121 ? -11.573 7.062 14.321 1.00 87.88 121 VAL A CA 1
ATOM 939 C C . VAL A 1 121 ? -12.159 6.709 15.688 1.00 87.88 121 VAL A C 1
ATOM 941 O O . VAL A 1 121 ? -13.162 5.997 15.737 1.00 87.88 121 VAL A O 1
ATOM 944 N N . PRO A 1 122 ? -11.597 7.211 16.802 1.00 79.38 122 PRO A N 1
ATOM 945 C CA . PRO A 1 122 ? -12.183 6.995 18.113 1.00 79.38 122 PRO A CA 1
ATOM 946 C C . PRO A 1 122 ? -13.645 7.456 18.113 1.00 79.38 122 PRO A C 1
ATOM 948 O O . PRO A 1 122 ? -13.935 8.645 17.962 1.00 79.38 122 PRO A O 1
ATOM 951 N N . SER A 1 123 ? -14.576 6.522 18.287 1.00 69.00 123 SER A N 1
ATOM 952 C CA . SER A 1 123 ? -15.952 6.850 18.635 1.00 69.00 123 SER A CA 1
ATOM 953 C C . SER A 1 123 ? -15.970 7.230 20.110 1.00 69.00 123 SER A C 1
ATOM 955 O O . SER A 1 123 ? -15.625 6.417 20.969 1.00 69.00 123 SER A O 1
ATOM 957 N N . CYS A 1 124 ? -16.363 8.463 20.426 1.00 51.34 124 CYS A N 1
ATOM 958 C CA . CYS A 1 124 ? -16.688 8.820 21.800 1.00 51.34 124 CYS A CA 1
ATOM 959 C C . CYS A 1 124 ? -17.982 8.085 22.177 1.00 51.34 124 CYS A C 1
ATOM 961 O O . CYS A 1 124 ? -19.077 8.566 21.902 1.00 51.34 124 CYS A O 1
ATOM 963 N N . HIS A 1 125 ? -17.860 6.887 22.747 1.00 48.47 125 HIS A N 1
ATOM 964 C CA . HIS A 1 125 ? -18.961 6.272 23.472 1.00 48.47 125 HIS A CA 1
ATOM 965 C C . HIS A 1 125 ? -19.013 6.934 24.845 1.00 48.47 125 HIS A C 1
ATOM 967 O O . HIS A 1 125 ? -18.210 6.633 25.725 1.00 48.47 125 HIS A O 1
ATOM 973 N N . ILE A 1 126 ? -19.937 7.878 25.012 1.00 51.38 126 ILE A N 1
ATOM 974 C CA . ILE A 1 126 ? -20.405 8.235 26.346 1.00 51.38 126 ILE A CA 1
ATOM 975 C C . ILE A 1 126 ? -21.279 7.050 26.763 1.00 51.38 126 ILE A C 1
ATOM 977 O O . ILE A 1 126 ? -22.366 6.871 26.219 1.00 51.38 126 ILE A O 1
ATOM 981 N N . GLU A 1 127 ? -20.782 6.185 27.647 1.00 45.75 127 GLU A N 1
ATOM 982 C CA . GLU A 1 127 ? -21.661 5.261 28.360 1.00 45.75 127 GLU A CA 1
ATOM 983 C C . GLU A 1 127 ? -22.603 6.118 29.209 1.00 45.75 127 GLU A C 1
ATOM 985 O O . GLU A 1 127 ? -22.224 6.604 30.278 1.00 45.75 127 GLU A O 1
ATOM 990 N N . GLU A 1 128 ? -23.823 6.343 28.715 1.00 45.00 128 GLU A N 1
ATOM 991 C CA . GLU A 1 128 ? -24.934 6.756 29.564 1.00 45.00 128 GLU A CA 1
ATOM 992 C C . GLU A 1 128 ? -25.111 5.663 30.621 1.00 45.00 128 GLU A C 1
ATOM 994 O O . GLU A 1 128 ? -25.711 4.617 30.379 1.00 45.00 128 GLU A O 1
ATOM 999 N N . HIS A 1 129 ? -24.529 5.893 31.797 1.00 44.81 129 HIS A N 1
ATOM 1000 C CA . HIS A 1 129 ? -24.918 5.187 33.004 1.00 44.81 129 HIS A CA 1
ATOM 1001 C C . HIS A 1 129 ? -26.396 5.511 33.238 1.00 44.81 129 HIS A C 1
ATOM 1003 O O . HIS A 1 129 ? -26.738 6.600 33.702 1.00 44.81 129 HIS A O 1
ATOM 1009 N N . LEU A 1 130 ? -27.268 4.584 32.840 1.00 43.69 130 LEU A N 1
ATOM 1010 C CA . LEU A 1 130 ? -28.683 4.613 33.188 1.00 43.69 130 LEU A CA 1
ATOM 1011 C C . LEU A 1 130 ? -28.788 4.525 34.729 1.00 43.69 130 LEU A C 1
ATOM 1013 O O . LEU A 1 130 ? -28.045 3.730 35.313 1.00 43.69 130 LEU A O 1
ATOM 1017 N N . PRO A 1 131 ? -29.631 5.355 35.375 1.00 59.09 131 PRO A N 1
ATOM 1018 C CA . PRO A 1 131 ? -29.716 5.487 36.835 1.00 59.09 131 PRO A CA 1
ATOM 1019 C C . PRO A 1 131 ? -30.048 4.198 37.593 1.00 59.09 131 PRO A C 1
ATOM 1021 O O . PRO A 1 131 ? -30.766 3.335 37.037 1.00 59.09 131 PRO A O 1
#

Solvent-accessible surface area (backbone atoms only — not comparable to full-atom values): 7749 Å² total; per-residue (Å²): 133,84,84,72,80,89,82,70,68,73,70,61,66,68,62,53,49,51,36,52,52,44,54,52,51,48,39,61,72,51,24,59,91,91,58,67,72,49,77,49,73,48,80,52,97,64,25,35,39,39,36,44,33,29,58,14,54,38,41,52,80,74,52,64,80,41,52,56,37,78,58,39,71,82,92,41,84,94,49,69,84,62,86,78,75,28,45,59,52,20,50,36,43,50,57,31,45,79,62,81,23,58,72,47,76,52,54,41,68,71,63,4,38,36,41,33,34,52,43,54,36,73,75,85,75,76,79,77,78,75,130

pLDDT: mean 86.89, std 14.9, range [43.69, 98.5]

Mean predicted aligned error: 6.72 Å

Foldseek 3Di:
DPDDDDFDFDADPVLVVLLVCLLVVVLVQFADPPWDWDWDWDDDDQKIKTKIWHQGQWDDPVCQVCLLPFQDDDPDPVCPPPDDRSCSSVSSQVRQVVQVKGWHKDTDGNGTIMIMMMGGGDDPPPPPPDD

Organism: NCBI:txid623280

InterPro domains:
  IPR003594 Histidine kinase/HSP90-like ATPase domain [PF02518] (12-121)
  IPR003594 Histidine kinase/HSP90-like ATPase domain [SM00387] (11-123)
  IPR004358 Signal transduction histidine kinase-related protein, C-terminal [PR00344] (48-62)
  IPR004358 Signal transduction histidine kinase-related protein, C-terminal [PR00344] (66-76)
  IPR004358 Signal transduction histidine kinase-related protein, C-terminal [PR00344] (83-101)
  IPR004358 Signal transduction histidine kinase-related protein, C-terminal [PR00344] (107-120)
  IPR005467 Histidine kinase domain [PS50109] (1-123)
  IPR036890 Histidine kinase/HSP90-like ATPase superfamily [G3DSA:3.30.565.10] (2-128)
  IPR036890 Histidine kinase/HSP90-like ATPase superfamily [SSF55874] (3-119)
  IPR050351 Bacteriophytochrome/Sensor protein kinase WalK/GraS-like [PTHR45453] (5-119)

Secondary structure (DSSP, 8-state):
---PPPPP--S-HHHHHHHHHHHHHHHHHHSPTT---EEEEEEETTEEEEEEEE-SS---HHHHTTTTSTT-----GGGTT----S-HHHHHHHHHHHTT---EEEEETTTEEEEEEEEE-----------

Nearest PDB structures (foldseek):
  6rh7-assembly1_B  TM=9.540E-01  e=1.366E-11  Thermotoga maritima
  3dge-assembly3_A  TM=9.542E-01  e=1.232E-10  Thermotoga maritima
  4jas-assembly1_A-2  TM=9.268E-01  e=2.899E-10  Thermotoga maritima MSB8
  7zp0-assembly1_A  TM=8.999E-01  e=3.141E-09  Escherichia coli 'BL21-Gold(DE3)pLysS AG'
  9eut-assembly1_B  TM=8.425E-01  e=7.530E-08  Pseudomonas aeruginosa

Sequence (131 aa):
MTGSEPATLYADREKIGQVLMNLVSNAIKYSPAGSTITIGSEKMAGKVIISVRDEGIGISAADQKRLFERFYRVNNEKIKNTTGFGIGLYLVSEILRYHNSNILVESEEGRGSIFYFEIDVPSCHIEEHLP

Radius of gyration: 16.97 Å; Cα contacts (8 Å, |Δi|>4): 201; chains: 1; bounding box: 48×36×53 Å